Protein AF-A0A3D3XYL3-F1 (afdb_monomer_lite)

pLDDT: mean 81.85, std 11.77, range [41.41, 91.94]

Radius of gyration: 13.65 Å; chains: 1; bounding box: 35×25×23 Å

Secondary structure (DSSP, 8-state):
-----TTSPPP-----SS-HHHHHHHHHHTT---B-----STT-HHHHHHHHHHSTTTB-

Sequence (60 aa):
GNTLTDDGDPATNFDTDKRAGEFARLYRDDGLVGGHVIMLGPGNEDAAREALASFPGGMQ

Foldseek 3Di:
DDDDDPPDDDDDPDDDPDQLLVVLLVCVVVVQADAEDDDDDPPCVVSSVSSCVSHPRRYD

Structure (mmCIF, N/CA/C/O backbone):
data_AF-A0A3D3XYL3-F1
#
_entry.id   AF-A0A3D3XYL3-F1
#
loop_
_atom_site.group_PDB
_atom_site.id
_atom_site.type_symbol
_atom_site.label_atom_id
_atom_site.label_alt_id
_atom_site.label_comp_id
_atom_site.label_asym_id
_atom_site.label_entity_id
_atom_site.label_seq_id
_atom_site.pdbx_PDB_ins_code
_atom_site.Cartn_x
_atom_site.Cartn_y
_atom_site.Cartn_z
_atom_site.occupancy
_atom_site.B_iso_or_equiv
_atom_site.auth_seq_id
_atom_site.auth_comp_id
_atom_site.auth_asym_id
_atom_site.auth_atom_id
_atom_site.pdbx_PDB_model_num
ATOM 1 N N . GLY A 1 1 ? 14.710 -21.514 9.533 1.00 41.41 1 GLY A N 1
ATOM 2 C CA . GLY A 1 1 ? 15.179 -20.266 8.913 1.00 41.41 1 GLY A CA 1
ATOM 3 C C . GLY A 1 1 ? 16.156 -20.652 7.838 1.00 41.41 1 GLY A C 1
ATOM 4 O O . GLY A 1 1 ? 17.138 -21.294 8.177 1.00 41.41 1 GLY A O 1
ATOM 5 N N . ASN A 1 2 ? 15.840 -20.367 6.577 1.00 43.31 2 ASN A N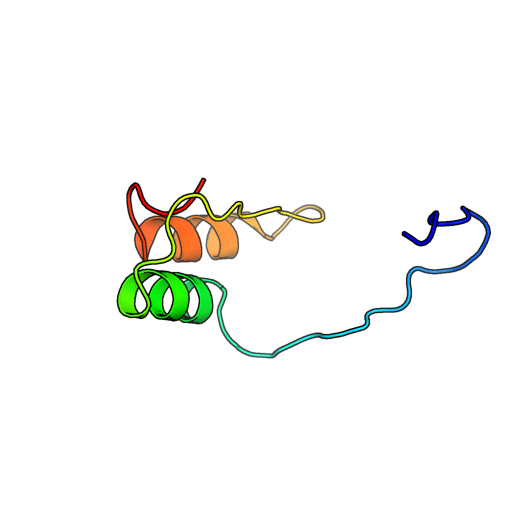 1
ATOM 6 C CA . ASN A 1 2 ? 16.751 -20.631 5.469 1.00 43.31 2 ASN A CA 1
ATOM 7 C C . ASN A 1 2 ? 17.480 -19.339 5.109 1.00 43.31 2 ASN A C 1
ATOM 9 O O . ASN A 1 2 ? 16.853 -18.299 4.925 1.00 43.31 2 ASN A O 1
ATOM 13 N N . THR A 1 3 ? 18.800 -19.437 5.034 1.00 55.25 3 THR A N 1
ATOM 14 C CA . THR A 1 3 ? 19.707 -18.403 4.542 1.00 55.25 3 THR A CA 1
ATOM 15 C C . THR A 1 3 ? 19.614 -18.364 3.017 1.00 55.25 3 THR A C 1
ATOM 17 O O . THR A 1 3 ? 19.805 -19.395 2.372 1.00 55.25 3 THR A O 1
ATOM 20 N N . LEU A 1 4 ? 19.307 -17.197 2.442 1.00 56.75 4 LEU A N 1
ATOM 21 C CA . LEU A 1 4 ? 19.438 -16.946 1.004 1.00 56.75 4 LEU A CA 1
ATOM 22 C C . LEU A 1 4 ? 20.930 -17.035 0.652 1.00 56.75 4 LEU A C 1
ATOM 24 O O . LEU A 1 4 ? 21.738 -16.278 1.181 1.00 56.75 4 LEU A O 1
ATOM 28 N N . THR A 1 5 ? 21.296 -18.027 -0.154 1.00 57.34 5 THR A N 1
ATOM 29 C CA . THR A 1 5 ? 22.640 -18.178 -0.724 1.00 57.34 5 THR A CA 1
ATOM 30 C C . THR A 1 5 ? 22.666 -17.427 -2.051 1.00 57.34 5 THR A C 1
ATOM 32 O O . THR A 1 5 ? 21.735 -17.554 -2.840 1.00 57.34 5 THR A O 1
ATOM 35 N N . ASP A 1 6 ? 23.703 -16.621 -2.264 1.00 60.69 6 ASP A N 1
ATOM 36 C CA . ASP A 1 6 ? 23.812 -15.588 -3.313 1.00 60.69 6 ASP A CA 1
ATOM 37 C C . ASP A 1 6 ? 24.137 -16.153 -4.718 1.00 60.69 6 ASP A C 1
ATOM 39 O O . ASP A 1 6 ? 24.550 -15.425 -5.614 1.00 60.69 6 ASP A O 1
ATOM 43 N N . ASP A 1 7 ? 23.986 -17.468 -4.915 1.00 64.19 7 ASP A N 1
ATOM 44 C CA . ASP A 1 7 ? 24.497 -18.206 -6.083 1.00 64.19 7 ASP A CA 1
ATOM 45 C C . ASP A 1 7 ? 23.403 -18.662 -7.075 1.00 64.19 7 ASP A C 1
ATOM 47 O O . ASP A 1 7 ? 23.671 -19.455 -7.978 1.00 64.19 7 ASP A O 1
ATOM 51 N N . GLY A 1 8 ? 22.161 -18.181 -6.947 1.00 64.50 8 GLY A N 1
ATOM 52 C CA . GLY A 1 8 ? 21.075 -18.529 -7.871 1.00 64.50 8 GLY A CA 1
ATOM 53 C C . GLY A 1 8 ? 20.052 -17.413 -8.047 1.00 6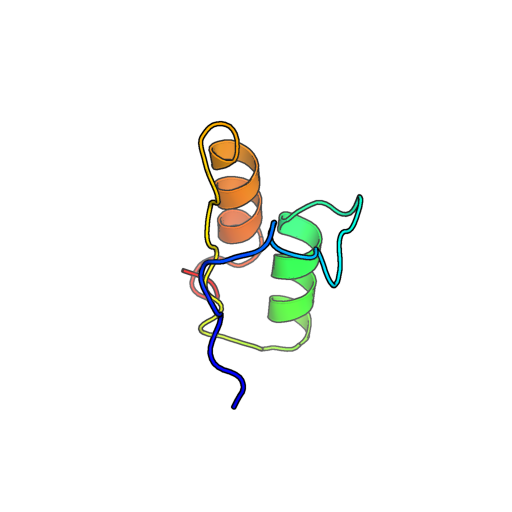4.50 8 GLY A C 1
ATOM 54 O O . GLY A 1 8 ? 19.779 -16.666 -7.108 1.00 64.50 8 GLY A O 1
ATOM 55 N N . ASP A 1 9 ? 19.471 -17.313 -9.248 1.00 69.88 9 ASP A N 1
ATOM 56 C CA . ASP A 1 9 ? 18.355 -16.402 -9.507 1.00 69.88 9 ASP A CA 1
ATOM 57 C C . ASP A 1 9 ? 17.244 -16.631 -8.465 1.00 69.88 9 ASP A C 1
ATOM 59 O O . ASP A 1 9 ? 16.873 -17.784 -8.201 1.00 69.88 9 ASP A O 1
ATOM 63 N N . PRO A 1 10 ? 16.705 -15.567 -7.843 1.00 69.50 10 PRO A N 1
ATOM 64 C CA . PRO A 1 10 ? 15.689 -15.708 -6.815 1.00 69.50 10 PRO A CA 1
ATOM 65 C C . PRO A 1 10 ? 14.456 -16.404 -7.394 1.00 69.50 10 PRO A C 1
ATOM 67 O O . PRO A 1 10 ? 13.823 -15.925 -8.334 1.00 69.50 10 PRO A O 1
ATOM 70 N N . ALA A 1 11 ? 14.097 -17.544 -6.809 1.00 76.56 11 ALA A N 1
ATOM 71 C CA . ALA A 1 11 ? 12.869 -18.233 -7.164 1.00 76.56 11 ALA A CA 1
ATOM 72 C C . ALA A 1 11 ? 11.668 -17.453 -6.608 1.00 76.56 11 ALA A C 1
ATOM 74 O O . ALA A 1 11 ? 11.496 -17.330 -5.390 1.00 76.56 11 ALA A O 1
ATOM 75 N N . THR A 1 12 ? 10.815 -16.946 -7.496 1.00 80.12 12 THR A N 1
ATOM 76 C CA . THR A 1 12 ? 9.517 -16.386 -7.112 1.00 80.1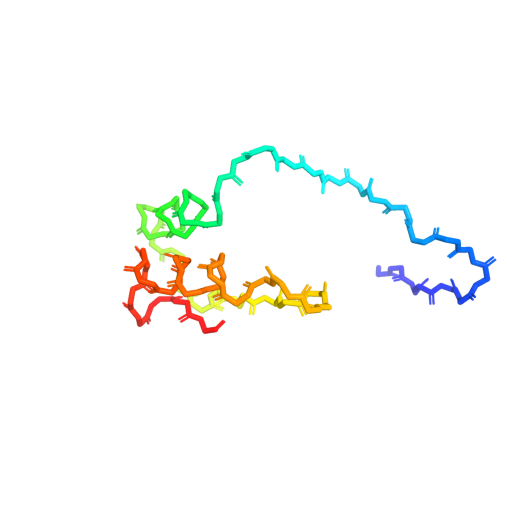2 12 THR A CA 1
ATOM 77 C C . THR A 1 12 ? 8.630 -17.514 -6.598 1.00 80.12 12 THR A C 1
ATOM 79 O O . THR A 1 12 ? 8.170 -18.358 -7.360 1.00 80.12 12 THR A O 1
ATOM 82 N N . ASN A 1 13 ? 8.413 -17.550 -5.284 1.00 79.44 13 ASN A N 1
ATOM 83 C CA . ASN A 1 13 ? 7.568 -18.570 -4.656 1.00 79.44 13 ASN A CA 1
ATOM 84 C C . ASN A 1 13 ? 6.073 -18.302 -4.872 1.00 79.44 13 ASN A C 1
ATOM 86 O O . ASN A 1 13 ? 5.270 -19.231 -4.856 1.00 79.44 13 ASN A O 1
ATOM 90 N N . PHE A 1 14 ? 5.699 -17.032 -5.024 1.00 81.00 14 PHE A N 1
ATOM 91 C CA . PHE A 1 14 ? 4.324 -16.606 -5.229 1.00 81.00 14 PHE A CA 1
ATOM 92 C C . PHE A 1 14 ? 4.303 -15.260 -5.947 1.00 81.00 14 PHE A C 1
ATOM 94 O O . PHE A 1 14 ? 4.966 -14.315 -5.516 1.00 81.00 14 PHE A O 1
ATOM 101 N N . ASP A 1 15 ? 3.511 -15.184 -7.005 1.00 85.56 15 ASP A N 1
ATOM 102 C CA . ASP A 1 15 ? 3.149 -13.966 -7.710 1.00 85.56 15 ASP A CA 1
ATOM 103 C C . ASP A 1 15 ? 1.630 -13.913 -7.907 1.00 85.56 15 ASP A C 1
ATOM 105 O O . ASP A 1 15 ? 0.899 -14.876 -7.657 1.00 85.56 15 ASP A O 1
ATOM 109 N N . THR A 1 16 ? 1.127 -12.740 -8.273 1.00 86.00 16 THR A N 1
ATOM 110 C CA . THR A 1 16 ? -0.307 -12.515 -8.400 1.00 86.00 16 THR A CA 1
ATOM 111 C C . THR A 1 16 ? -0.591 -11.344 -9.326 1.00 86.00 16 THR A C 1
ATOM 113 O O . THR A 1 16 ? 0.075 -10.315 -9.262 1.00 86.00 16 THR A O 1
ATOM 116 N N . ASP A 1 17 ? -1.650 -11.476 -10.121 1.00 88.31 17 ASP A N 1
ATOM 117 C CA . ASP A 1 17 ? -2.176 -10.386 -10.951 1.00 88.31 17 ASP A CA 1
ATOM 118 C C . ASP A 1 17 ? -3.007 -9.367 -10.151 1.00 88.31 17 ASP A C 1
ATOM 120 O O . ASP A 1 17 ? -3.499 -8.376 -10.697 1.00 88.31 17 ASP A O 1
ATOM 124 N N . LYS A 1 18 ? -3.228 -9.618 -8.854 1.00 88.12 18 LYS A N 1
ATOM 125 C CA . LYS A 1 18 ? -4.004 -8.728 -7.989 1.00 88.12 18 LYS A CA 1
ATOM 126 C C . LYS A 1 18 ? -3.242 -7.442 -7.706 1.00 88.12 18 LYS A C 1
ATOM 128 O O . LYS A 1 18 ? -2.028 -7.438 -7.510 1.00 88.12 18 LYS A O 1
ATOM 133 N N . ARG A 1 19 ? -3.986 -6.344 -7.592 1.00 88.62 19 ARG A N 1
ATOM 134 C CA . ARG A 1 19 ? -3.408 -5.040 -7.253 1.00 88.62 19 ARG A CA 1
ATOM 135 C C . ARG A 1 19 ? -2.934 -5.010 -5.805 1.00 88.62 19 ARG A C 1
ATOM 137 O O . ARG A 1 19 ? -3.554 -5.604 -4.923 1.00 88.62 19 ARG A O 1
ATOM 144 N N . ALA A 1 20 ? -1.886 -4.236 -5.532 1.00 87.88 20 ALA A N 1
ATOM 145 C CA . ALA A 1 20 ? -1.344 -4.078 -4.181 1.00 87.88 20 ALA A CA 1
ATOM 146 C C . ALA A 1 20 ? -2.395 -3.539 -3.183 1.00 87.88 20 ALA A C 1
ATOM 148 O O . ALA A 1 20 ? -2.449 -3.975 -2.031 1.00 87.88 20 ALA A O 1
ATOM 149 N N . GLY A 1 21 ? -3.301 -2.667 -3.646 1.00 88.50 21 GLY A N 1
ATOM 150 C CA . GLY A 1 21 ? -4.435 -2.173 -2.857 1.00 88.50 21 GLY A CA 1
ATOM 151 C C . GLY A 1 21 ? -5.406 -3.258 -2.381 1.00 88.50 21 GLY A C 1
ATOM 152 O O . GLY A 1 21 ? -5.955 -3.152 -1.284 1.00 88.50 21 GLY A O 1
ATOM 153 N N . GLU A 1 22 ? -5.596 -4.333 -3.154 1.00 90.69 22 GLU A N 1
ATOM 154 C CA . GLU A 1 22 ? -6.488 -5.433 -2.765 1.00 90.69 22 GLU A CA 1
ATOM 155 C C . GLU A 1 22 ? -5.951 -6.197 -1.555 1.00 90.69 22 GLU A C 1
ATOM 157 O O . GLU A 1 22 ? -6.713 -6.530 -0.647 1.00 90.69 22 GLU A O 1
ATO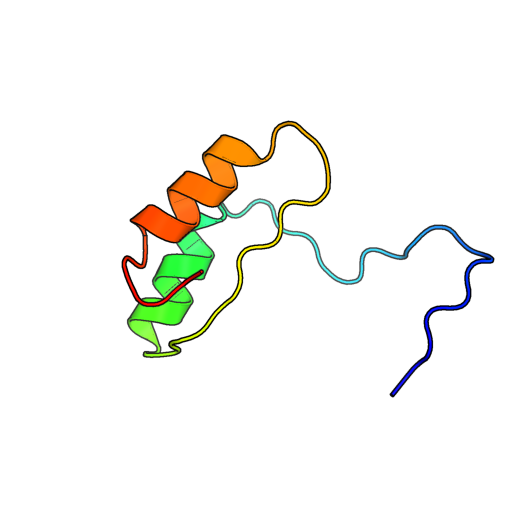M 162 N N . PHE A 1 23 ? -4.636 -6.416 -1.499 1.00 89.94 23 PHE A N 1
ATOM 163 C CA . PHE A 1 23 ? -3.997 -7.024 -0.334 1.00 89.94 23 PHE A CA 1
ATOM 164 C C . PHE A 1 23 ? -4.032 -6.093 0.871 1.00 89.94 23 PHE A C 1
ATOM 166 O O . PHE A 1 23 ? -4.379 -6.530 1.965 1.00 89.94 23 PHE A O 1
ATOM 173 N N . ALA A 1 24 ? -3.760 -4.801 0.680 1.00 90.00 24 ALA A N 1
ATOM 174 C CA . ALA A 1 24 ? -3.863 -3.830 1.764 1.00 90.00 24 ALA A CA 1
ATOM 175 C C . ALA A 1 24 ? -5.278 -3.767 2.359 1.00 90.00 24 ALA A C 1
ATOM 177 O O . ALA A 1 24 ? -5.446 -3.712 3.579 1.00 90.00 24 ALA A O 1
ATOM 178 N N . ARG A 1 25 ? -6.304 -3.867 1.510 1.00 90.12 25 ARG A N 1
ATOM 179 C CA . ARG A 1 25 ? -7.691 -4.003 1.949 1.00 90.12 25 ARG A CA 1
ATOM 180 C C . ARG A 1 25 ? -7.936 -5.298 2.726 1.00 90.12 25 ARG A C 1
ATOM 182 O O . ARG A 1 25 ? -8.597 -5.229 3.754 1.00 90.12 25 ARG A O 1
ATOM 189 N N . LEU A 1 26 ? -7.420 -6.439 2.269 1.00 91.94 26 LEU A N 1
ATOM 190 C CA . LEU A 1 26 ? -7.557 -7.711 2.987 1.00 91.94 26 LEU A CA 1
ATOM 191 C C . LEU A 1 26 ? -6.982 -7.602 4.409 1.00 91.94 26 LEU A C 1
ATOM 193 O O . LEU A 1 26 ? -7.658 -7.924 5.376 1.00 91.94 26 LEU A O 1
ATOM 197 N N . TYR A 1 27 ? -5.776 -7.047 4.540 1.00 89.56 27 TYR A N 1
ATOM 198 C CA . TYR A 1 27 ? -5.130 -6.825 5.837 1.00 89.56 27 TYR A CA 1
ATOM 199 C C . TYR A 1 27 ? -5.948 -5.902 6.740 1.00 89.56 27 TYR A C 1
ATOM 201 O O . TYR A 1 27 ? -6.046 -6.144 7.941 1.00 89.56 27 TYR A O 1
ATOM 209 N N . ARG A 1 28 ? -6.546 -4.850 6.173 1.00 88.69 28 ARG A N 1
ATOM 210 C CA . ARG A 1 28 ? -7.439 -3.955 6.913 1.00 88.69 28 ARG A CA 1
ATOM 211 C C . ARG A 1 28 ? -8.687 -4.675 7.397 1.00 88.69 28 ARG A C 1
ATOM 213 O O . ARG A 1 28 ? -9.059 -4.513 8.555 1.00 88.69 28 ARG A O 1
ATOM 220 N N . ASP A 1 29 ? -9.328 -5.431 6.512 1.00 91.38 29 ASP A N 1
ATOM 221 C CA . ASP A 1 29 ? -10.566 -6.147 6.804 1.00 91.38 29 ASP A CA 1
ATOM 222 C C . ASP A 1 29 ? -10.312 -7.254 7.865 1.00 91.38 29 ASP A C 1
ATOM 224 O O . ASP A 1 29 ? -11.167 -7.481 8.719 1.00 91.38 29 ASP A O 1
ATOM 228 N N . ASP A 1 30 ? -9.098 -7.823 7.906 1.00 91.00 30 AS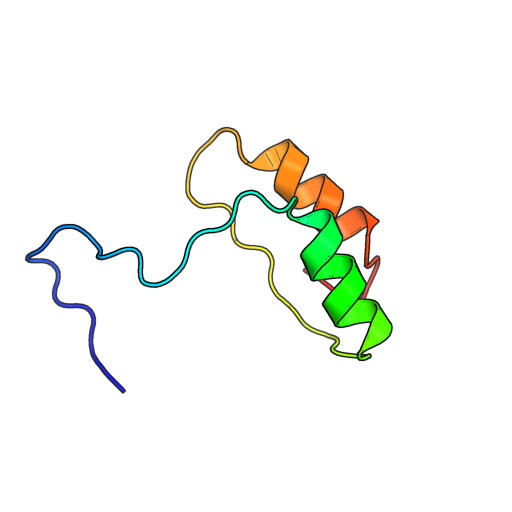P A N 1
ATOM 229 C CA . ASP A 1 30 ? -8.630 -8.777 8.928 1.00 91.00 30 ASP A CA 1
ATOM 230 C C . ASP A 1 30 ? -8.043 -8.111 10.199 1.00 91.00 30 ASP A C 1
ATOM 232 O O . ASP A 1 30 ? -7.673 -8.796 11.154 1.00 91.00 30 ASP A O 1
ATOM 236 N N . GLY A 1 31 ? -7.939 -6.776 10.245 1.00 89.12 31 GLY A N 1
ATOM 237 C CA . GLY A 1 31 ? -7.401 -6.029 11.392 1.00 89.12 31 GLY A CA 1
ATOM 238 C C . GLY A 1 31 ? -5.888 -6.184 11.620 1.00 89.12 31 GLY A C 1
ATOM 239 O O . GLY A 1 31 ? -5.396 -5.921 12.720 1.00 89.12 31 GLY A O 1
ATOM 240 N N . LEU A 1 32 ? -5.140 -6.605 10.599 1.00 89.12 32 LEU A N 1
ATOM 241 C CA . LEU A 1 32 ? -3.698 -6.847 10.655 1.00 89.12 32 LEU A CA 1
ATOM 242 C C . LEU A 1 32 ? -2.910 -5.550 10.431 1.00 89.12 32 LEU A C 1
ATOM 244 O O . LEU A 1 32 ? -2.614 -5.167 9.301 1.00 89.12 32 LEU A O 1
ATOM 248 N N . VAL A 1 33 ? -2.554 -4.876 11.523 1.00 88.25 33 VAL A N 1
ATOM 249 C CA . VAL A 1 33 ? -1.765 -3.632 11.505 1.00 88.25 33 VAL A CA 1
ATOM 250 C C . VAL A 1 33 ? -0.254 -3.891 11.520 1.00 88.25 33 VAL A C 1
ATOM 252 O O . VAL A 1 33 ? 0.212 -4.904 12.040 1.00 88.25 33 VAL A O 1
ATOM 255 N N . GLY A 1 34 ? 0.526 -2.945 10.991 1.00 84.94 34 GLY A N 1
ATOM 256 C CA . GLY A 1 34 ? 1.994 -3.015 10.968 1.00 84.94 34 GLY A CA 1
ATOM 257 C C . GLY A 1 34 ? 2.569 -3.753 9.755 1.00 84.94 34 GLY A C 1
ATOM 258 O O . GLY A 1 34 ? 3.731 -4.167 9.775 1.00 84.94 34 GLY A O 1
ATOM 259 N N . GLY A 1 35 ? 1.770 -3.932 8.699 1.00 84.50 35 GLY A N 1
ATOM 260 C CA . GLY A 1 35 ? 2.247 -4.460 7.421 1.00 84.50 35 GLY A CA 1
ATOM 261 C C . GLY A 1 35 ? 3.249 -3.507 6.763 1.00 84.50 35 GLY A C 1
ATOM 262 O O . GLY A 1 35 ? 3.095 -2.293 6.866 1.00 84.50 35 GLY A O 1
ATOM 263 N N . HIS A 1 36 ? 4.269 -4.053 6.099 1.00 85.12 36 HIS A N 1
ATOM 264 C CA . HIS A 1 36 ? 5.276 -3.272 5.376 1.00 85.12 36 HIS A CA 1
ATOM 265 C C . HIS A 1 36 ? 5.117 -3.483 3.869 1.00 85.12 36 HIS A C 1
ATOM 267 O O . HIS A 1 36 ? 5.078 -4.624 3.402 1.00 85.12 36 HIS A O 1
ATOM 273 N N . VAL A 1 37 ? 5.058 -2.394 3.113 1.00 84.50 37 VAL A N 1
ATOM 274 C CA . VAL A 1 37 ? 5.009 -2.384 1.653 1.00 84.50 37 VAL A CA 1
ATOM 275 C C . VAL A 1 37 ? 6.424 -2.145 1.130 1.00 84.50 37 VAL A C 1
ATOM 277 O O . VAL A 1 37 ? 6.984 -1.061 1.270 1.00 84.50 37 VAL A O 1
ATOM 280 N N . ILE A 1 38 ? 7.026 -3.167 0.519 1.00 85.12 38 ILE A N 1
ATOM 281 C CA . ILE A 1 38 ? 8.395 -3.091 -0.011 1.00 85.12 38 ILE A CA 1
ATOM 282 C C . ILE A 1 38 ? 8.349 -3.022 -1.537 1.00 85.12 38 ILE A C 1
ATOM 284 O O . ILE A 1 38 ? 7.849 -3.931 -2.197 1.00 85.12 38 ILE A O 1
ATOM 288 N N . MET A 1 39 ? 8.912 -1.952 -2.099 1.00 85.56 39 MET A N 1
ATOM 289 C CA . MET A 1 39 ? 9.108 -1.800 -3.541 1.00 85.56 39 MET A CA 1
ATOM 290 C C . MET A 1 39 ? 10.417 -2.465 -3.969 1.00 85.56 39 MET A C 1
ATOM 292 O O . MET A 1 39 ? 11.490 -2.090 -3.493 1.00 85.56 39 MET A O 1
ATOM 296 N N . LEU A 1 40 ? 10.342 -3.417 -4.897 1.00 81.25 40 LEU A N 1
ATOM 297 C CA . LEU A 1 40 ? 11.516 -4.062 -5.486 1.00 81.25 40 LEU A CA 1
ATOM 298 C C . LEU A 1 40 ? 11.794 -3.453 -6.863 1.00 81.25 40 LEU A C 1
ATOM 300 O O . LEU A 1 40 ? 11.253 -3.890 -7.875 1.00 81.25 40 LEU A O 1
ATOM 304 N N . GLY A 1 41 ? 12.635 -2.419 -6.888 1.00 78.38 41 GLY A N 1
ATOM 305 C CA . GLY A 1 41 ? 13.016 -1.715 -8.115 1.00 78.38 41 GLY A CA 1
ATOM 306 C C . GLY A 1 41 ? 12.043 -0.600 -8.545 1.00 78.38 41 GLY A C 1
ATOM 307 O O . GLY A 1 41 ? 11.007 -0.391 -7.905 1.00 78.38 41 GLY A O 1
ATOM 308 N N . PRO A 1 42 ? 12.404 0.152 -9.602 1.00 81.00 42 PRO A N 1
ATOM 309 C CA . PRO A 1 42 ? 11.644 1.311 -10.081 1.00 81.00 42 PRO A CA 1
ATOM 310 C C . PRO A 1 42 ? 10.322 0.913 -10.760 1.00 81.00 42 PRO A C 1
ATOM 312 O O . PRO A 1 42 ? 10.227 -0.168 -11.337 1.00 81.00 42 PRO A O 1
ATOM 315 N N . GLY A 1 43 ? 9.322 1.803 -10.740 1.00 85.50 43 GLY A N 1
ATOM 316 C CA . GLY A 1 43 ? 8.014 1.597 -11.386 1.00 85.50 43 GLY A CA 1
ATOM 317 C C . GLY A 1 43 ? 6.925 1.033 -10.466 1.00 85.50 43 GLY A C 1
ATOM 318 O O . GLY A 1 43 ? 5.798 0.816 -10.906 1.00 85.50 43 GLY A O 1
ATOM 319 N N . ASN A 1 44 ? 7.244 0.811 -9.189 1.00 87.06 44 ASN A N 1
ATOM 320 C CA . ASN A 1 44 ? 6.317 0.295 -8.179 1.00 87.06 44 ASN A CA 1
ATOM 321 C C . ASN A 1 44 ? 5.665 1.397 -7.329 1.00 87.06 44 ASN A C 1
ATOM 323 O O . ASN A 1 44 ? 4.899 1.099 -6.412 1.00 87.06 44 ASN A O 1
ATOM 327 N N . GLU A 1 45 ? 5.956 2.669 -7.603 1.00 88.69 45 GLU A N 1
ATOM 328 C CA . GLU A 1 45 ? 5.530 3.797 -6.777 1.00 88.69 45 GLU A CA 1
ATOM 329 C C . GLU A 1 45 ? 4.006 3.922 -6.715 1.00 88.69 45 GLU A C 1
ATOM 331 O O . GLU A 1 45 ? 3.448 4.203 -5.654 1.00 88.69 45 GLU A O 1
ATOM 336 N N . ASP A 1 46 ? 3.318 3.687 -7.832 1.00 88.75 46 ASP A N 1
ATOM 337 C CA . ASP A 1 46 ? 1.859 3.779 -7.885 1.00 88.75 46 ASP A CA 1
ATOM 338 C C . ASP A 1 46 ? 1.191 2.610 -7.156 1.00 88.75 46 ASP A C 1
ATOM 340 O O . ASP A 1 46 ? 0.224 2.821 -6.424 1.00 88.75 46 ASP A O 1
ATOM 344 N N . ALA A 1 47 ? 1.756 1.403 -7.257 1.00 88.62 47 ALA A N 1
ATOM 345 C CA . ALA A 1 47 ? 1.290 0.237 -6.510 1.00 88.62 47 ALA A CA 1
ATOM 346 C C . ALA A 1 47 ? 1.498 0.418 -4.996 1.00 88.62 47 ALA A C 1
ATOM 348 O O . ALA A 1 47 ? 0.603 0.126 -4.200 1.00 88.62 47 ALA A O 1
ATOM 349 N N . ALA A 1 48 ? 2.647 0.963 -4.586 1.00 87.69 48 ALA A N 1
ATOM 350 C CA . ALA A 1 48 ? 2.919 1.255 -3.183 1.00 87.69 48 ALA A CA 1
ATOM 351 C C . ALA A 1 48 ? 1.960 2.317 -2.630 1.00 87.69 48 ALA A C 1
ATOM 353 O O . ALA A 1 48 ? 1.381 2.139 -1.557 1.00 87.69 48 ALA A O 1
ATOM 354 N N . ARG A 1 49 ? 1.720 3.397 -3.385 1.00 89.00 49 ARG A N 1
ATOM 355 C CA . ARG A 1 49 ? 0.734 4.423 -3.014 1.00 89.00 49 ARG A CA 1
ATOM 356 C C . ARG A 1 49 ? -0.677 3.855 -2.921 1.00 89.00 49 ARG A C 1
ATOM 358 O O . ARG A 1 49 ? -1.393 4.199 -1.986 1.00 89.00 49 ARG A O 1
ATOM 365 N N . GLU A 1 50 ? -1.072 2.989 -3.850 1.00 91.44 50 GLU A N 1
ATOM 366 C CA . GLU A 1 50 ? -2.379 2.328 -3.840 1.00 91.44 50 GLU A CA 1
ATOM 367 C C . GLU A 1 50 ? -2.567 1.460 -2.584 1.00 91.44 50 GLU A C 1
ATOM 369 O O . GLU A 1 50 ? -3.618 1.528 -1.939 1.00 91.44 50 GLU A O 1
ATOM 374 N N . ALA A 1 51 ? -1.546 0.692 -2.192 1.00 89.62 51 ALA A N 1
ATOM 375 C CA . ALA A 1 51 ? -1.563 -0.106 -0.967 1.00 89.62 51 ALA A CA 1
ATOM 376 C C . ALA A 1 51 ? -1.704 0.771 0.288 1.00 89.62 51 ALA A C 1
ATOM 378 O O . ALA A 1 51 ? -2.612 0.560 1.094 1.00 89.62 51 ALA A O 1
ATOM 379 N N . LEU A 1 52 ? -0.873 1.810 0.415 1.00 89.00 52 LEU A N 1
ATOM 380 C CA . LEU A 1 52 ? -0.914 2.731 1.556 1.00 89.00 52 LEU A CA 1
ATOM 381 C C . LEU A 1 52 ? -2.248 3.489 1.645 1.00 89.00 52 LEU A C 1
ATOM 383 O O . LEU A 1 52 ? -2.801 3.650 2.732 1.00 89.00 52 LEU A O 1
ATOM 387 N N . ALA A 1 53 ? -2.806 3.909 0.506 1.00 89.69 53 ALA A N 1
ATOM 388 C CA . ALA A 1 53 ? -4.117 4.553 0.449 1.00 89.69 53 ALA A CA 1
ATOM 389 C C . ALA A 1 53 ? -5.263 3.596 0.819 1.00 89.69 53 ALA A C 1
ATOM 391 O O . ALA A 1 53 ? -6.288 4.030 1.345 1.00 89.69 53 ALA A O 1
ATOM 392 N N . SER A 1 54 ? -5.092 2.296 0.567 1.00 91.56 54 SER A N 1
ATOM 393 C CA . SER A 1 54 ? -6.089 1.270 0.879 1.00 91.56 54 SER A CA 1
ATOM 394 C C . SER A 1 54 ? -6.088 0.870 2.357 1.00 91.56 54 SER A C 1
ATOM 396 O O . SER A 1 54 ? -7.120 0.422 2.855 1.00 91.56 54 SER A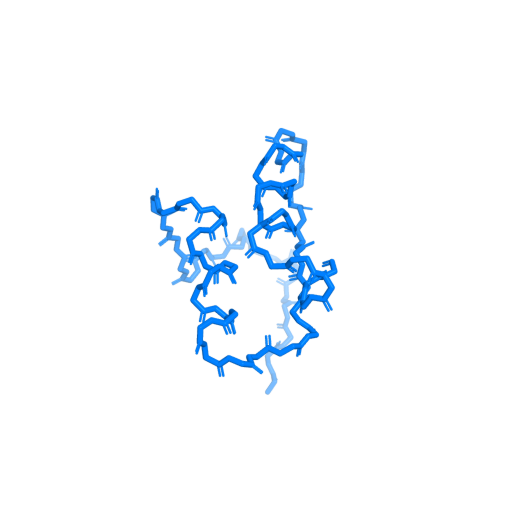 O 1
ATOM 398 N N . PHE A 1 55 ? -4.998 1.083 3.099 1.00 89.69 55 PHE A N 1
ATOM 399 C CA . PHE A 1 55 ? -4.990 0.933 4.559 1.00 89.69 55 PHE A CA 1
ATOM 400 C C . PHE A 1 55 ? -4.193 2.047 5.265 1.00 89.69 55 PHE A C 1
ATOM 402 O O . PHE A 1 55 ? -3.123 1.793 5.828 1.00 89.69 55 PHE A O 1
ATOM 409 N N . PRO A 1 56 ? -4.728 3.284 5.295 1.00 86.06 56 PRO A N 1
ATOM 410 C CA . PRO A 1 56 ? -4.039 4.417 5.904 1.00 86.06 56 PRO A CA 1
ATOM 411 C C . PRO A 1 56 ? -3.781 4.175 7.394 1.00 86.06 56 PRO A C 1
ATOM 413 O O . PRO A 1 56 ? -4.709 3.896 8.152 1.00 86.06 56 PRO A O 1
ATOM 416 N N . GLY A 1 57 ? -2.518 4.274 7.813 1.00 84.06 57 GLY A N 1
ATOM 417 C CA . GLY A 1 57 ? -2.098 4.058 9.203 1.00 84.06 57 GLY A CA 1
ATOM 418 C C . GLY A 1 57 ? -2.054 2.592 9.656 1.00 84.06 57 GLY A C 1
ATOM 419 O O . GLY A 1 57 ? -1.664 2.333 10.791 1.00 84.06 57 GLY A O 1
ATOM 420 N N . GLY A 1 58 ? -2.434 1.640 8.798 1.00 83.12 58 GLY A N 1
ATOM 421 C CA . GLY A 1 58 ? -2.285 0.202 9.049 1.00 83.12 58 GLY A CA 1
ATOM 422 C C . GLY A 1 58 ? -1.111 -0.442 8.312 1.00 83.12 58 GLY A C 1
ATOM 423 O O . GLY A 1 58 ? -0.631 -1.493 8.743 1.00 83.12 58 GLY A O 1
ATOM 424 N N . MET A 1 59 ? -0.631 0.201 7.243 1.00 82.06 59 MET A N 1
ATOM 425 C CA . MET A 1 59 ? 0.553 -0.198 6.480 1.00 82.06 59 MET A CA 1
ATOM 426 C C . MET A 1 59 ? 1.587 0.925 6.372 1.00 82.06 59 MET A C 1
ATOM 428 O O . MET A 1 59 ? 1.223 2.102 6.410 1.00 82.06 59 MET A O 1
ATOM 432 N N . GLN A 1 60 ? 2.855 0.526 6.231 1.00 76.19 60 GLN A N 1
ATOM 433 C CA . GLN A 1 60 ? 4.045 1.383 6.176 1.00 76.19 60 GLN A CA 1
ATOM 434 C C . GLN A 1 60 ? 4.869 1.139 4.917 1.00 76.19 60 GLN A C 1
ATOM 436 O O . GLN A 1 60 ? 4.999 -0.042 4.526 1.00 76.19 60 GLN A O 1
#